Protein AF-A0A060QEM1-F1 (afdb_monomer_lite)

Radius of gyration: 15.66 Å; chains: 1; bounding box: 52×30×27 Å

Secondary structure (DSSP, 8-state):
--HHHHHHHHTT--S--EEE-TT-HHHHHHHHHTT-SEEE----STHHHHHHHHHHHTT-EEESS--GGG-TT-TT-HHHHHHHHHHHHS---

Sequence (93 aa):
MGFPWWCALTEGLTVPTIFDAGYAASLAACALREGQKWVVCTADAPSIETVCDIARQCGGHLLTTRPAALALGRPPYNAYRIGQLHQYLAPES

Organism: NCBI:txid91915

Foldseek 3Di:
DAPVVVCVVCPPPPDQDAAEPEQPLVRLLVNLVVQRAHYEHQHPDPSVVVSCVSNVVSNHDYHNDDPPVPDDPDPPCPPPVVVVVCVVPDPDD

Structure (mmCIF, N/CA/C/O backbone):
data_AF-A0A060QEM1-F1
#
_entry.id   AF-A0A060QEM1-F1
#
loop_
_atom_site.group_PDB
_atom_site.id
_atom_site.type_symbol
_atom_site.label_atom_id
_atom_site.label_alt_id
_atom_site.label_comp_id
_atom_site.label_asym_id
_atom_site.label_entity_id
_atom_site.label_seq_id
_atom_site.pdbx_PDB_ins_code
_atom_site.Cartn_x
_atom_site.Cartn_y
_atom_site.Cartn_z
_atom_site.occupancy
_atom_site.B_iso_or_equiv
_atom_site.auth_seq_id
_atom_site.auth_comp_id
_atom_site.auth_asym_id
_atom_site.auth_atom_id
_atom_site.pdbx_PDB_model_num
ATOM 1 N N . MET A 1 1 ? -5.780 7.648 -8.739 1.00 66.81 1 MET A N 1
ATOM 2 C CA . MET A 1 1 ? -6.094 8.552 -7.610 1.00 66.81 1 MET A CA 1
ATOM 3 C C . MET A 1 1 ? -4.998 8.426 -6.566 1.00 66.81 1 MET A C 1
ATOM 5 O O . MET A 1 1 ? -4.383 7.369 -6.510 1.00 66.81 1 MET A O 1
ATOM 9 N N . GLY A 1 2 ? -4.684 9.501 -5.841 1.00 87.56 2 GLY A N 1
ATOM 10 C CA . GLY A 1 2 ? -3.543 9.552 -4.915 1.00 87.56 2 GLY A CA 1
ATOM 11 C C . GLY A 1 2 ? -3.881 9.119 -3.486 1.00 87.56 2 GLY A C 1
ATOM 12 O O . GLY A 1 2 ? -5.042 8.879 -3.160 1.00 87.56 2 GLY A O 1
ATOM 13 N N . PHE A 1 3 ? -2.859 9.071 -2.632 1.00 93.25 3 PHE A N 1
ATOM 14 C CA . PHE A 1 3 ? -2.982 8.689 -1.224 1.00 93.25 3 PHE A CA 1
ATOM 15 C C . PHE A 1 3 ? -3.950 9.574 -0.404 1.00 93.25 3 PHE A C 1
ATOM 17 O O . PHE A 1 3 ? -4.771 9.008 0.310 1.00 93.25 3 PHE A O 1
ATOM 24 N N . PRO A 1 4 ? -4.006 10.914 -0.573 1.00 92.81 4 PRO A N 1
ATOM 25 C CA . PRO A 1 4 ? -4.967 11.738 0.172 1.00 92.81 4 PRO A CA 1
ATOM 26 C C . PRO A 1 4 ? -6.432 11.356 -0.071 1.00 92.81 4 PRO A C 1
ATOM 28 O O . PRO A 1 4 ? -7.251 11.368 0.842 1.00 92.81 4 PRO A O 1
ATOM 31 N N . TRP A 1 5 ? -6.765 10.974 -1.307 1.00 93.00 5 TRP A N 1
ATOM 32 C CA . TRP A 1 5 ? -8.117 10.530 -1.638 1.00 93.00 5 TRP A CA 1
ATOM 33 C C . TRP A 1 5 ? -8.437 9.167 -1.017 1.00 93.00 5 TRP A C 1
ATOM 35 O O . TRP A 1 5 ? -9.551 8.943 -0.554 1.00 93.00 5 TRP A O 1
ATOM 45 N N . TRP A 1 6 ? -7.450 8.271 -0.968 1.00 93.50 6 TRP A N 1
ATOM 46 C CA . TRP A 1 6 ? -7.583 7.003 -0.258 1.00 93.50 6 TRP A CA 1
ATOM 47 C C . TRP A 1 6 ? -7.857 7.218 1.233 1.00 93.50 6 TRP A C 1
ATOM 49 O O . TRP A 1 6 ? -8.792 6.622 1.760 1.00 93.50 6 TRP A O 1
ATOM 59 N N . CYS A 1 7 ? -7.115 8.118 1.886 1.00 94.31 7 CYS A N 1
ATOM 60 C CA . CYS A 1 7 ? -7.351 8.466 3.286 1.00 94.31 7 CYS A CA 1
ATOM 61 C C . CYS A 1 7 ? -8.792 8.927 3.513 1.00 94.31 7 CYS A C 1
ATOM 63 O O . CYS A 1 7 ? -9.457 8.371 4.380 1.00 94.31 7 CYS A O 1
ATOM 65 N N . ALA A 1 8 ? -9.291 9.851 2.685 1.00 94.56 8 ALA A N 1
ATOM 66 C CA . ALA A 1 8 ? -10.667 10.342 2.776 1.00 94.56 8 ALA A CA 1
ATOM 67 C C . ALA A 1 8 ? -11.715 9.227 2.597 1.00 94.56 8 ALA A C 1
ATOM 69 O O . ALA A 1 8 ? -12.728 9.216 3.284 1.00 94.56 8 ALA A O 1
ATOM 70 N N . LEU A 1 9 ? -11.477 8.262 1.702 1.00 93.44 9 LEU A N 1
ATOM 71 C CA . LEU A 1 9 ? -12.387 7.124 1.532 1.00 93.44 9 LEU A CA 1
ATOM 72 C C . LEU A 1 9 ? -12.399 6.159 2.713 1.00 93.44 9 LEU A C 1
ATOM 74 O O . LEU A 1 9 ? -13.414 5.520 2.981 1.00 93.44 9 LEU A O 1
ATOM 78 N N . THR A 1 10 ? -11.244 5.968 3.337 1.00 94.00 10 THR A N 1
ATOM 79 C CA . THR A 1 10 ? -11.087 4.996 4.420 1.00 94.00 10 THR A CA 1
ATOM 80 C C . THR A 1 10 ? -11.237 5.610 5.804 1.00 94.00 10 THR A C 1
ATOM 82 O O . THR A 1 10 ? -11.077 4.916 6.810 1.00 94.00 10 THR A O 1
ATOM 85 N N . GLU A 1 11 ? -11.535 6.904 5.863 1.00 93.75 11 GLU A N 1
ATOM 86 C CA . GLU A 1 11 ? -11.735 7.626 7.105 1.00 93.75 11 GLU A CA 1
ATOM 87 C C . GLU A 1 11 ? -12.865 6.975 7.916 1.00 93.75 11 GLU A C 1
ATOM 89 O O . GLU A 1 11 ? -13.948 6.687 7.409 1.00 93.75 11 GLU A O 1
ATOM 94 N N . GLY A 1 12 ? -12.588 6.683 9.189 1.00 91.25 12 GLY A N 1
ATOM 95 C CA . GLY A 1 12 ? -13.544 6.045 10.098 1.00 91.25 12 GLY A CA 1
ATOM 96 C C . GLY A 1 12 ? -13.651 4.520 9.986 1.00 91.25 12 GLY A C 1
ATOM 97 O O . GLY A 1 12 ? -14.341 3.912 10.807 1.00 91.25 12 GLY A O 1
ATOM 98 N N . LEU A 1 13 ? -12.956 3.870 9.044 1.00 92.19 13 LEU A N 1
ATOM 99 C CA . LEU A 1 13 ? -12.887 2.409 9.021 1.00 92.19 13 LEU A CA 1
ATOM 100 C C . LEU A 1 13 ? -12.088 1.894 10.226 1.00 92.19 13 LEU A C 1
ATOM 102 O O . LEU A 1 13 ? -10.953 2.297 10.466 1.00 92.19 13 LEU A O 1
ATOM 106 N N . THR A 1 14 ? -12.668 0.950 10.965 1.00 90.06 14 THR A N 1
ATOM 107 C CA . THR A 1 14 ? -12.011 0.284 12.106 1.00 90.06 14 THR A CA 1
ATOM 108 C C . THR A 1 14 ? -11.195 -0.941 11.692 1.00 90.06 14 THR A C 1
ATOM 110 O O . THR A 1 14 ? -10.587 -1.607 12.530 1.00 90.06 14 THR A O 1
ATOM 113 N N . VAL A 1 15 ? -11.181 -1.251 10.395 1.00 87.56 15 VAL A N 1
ATOM 114 C CA . VAL A 1 15 ? -10.464 -2.386 9.813 1.00 87.56 15 VAL A CA 1
ATOM 115 C C . VAL A 1 15 ? -9.151 -1.934 9.171 1.00 87.56 15 VAL A C 1
ATOM 117 O O . VAL A 1 15 ? -9.067 -0.807 8.680 1.00 87.56 15 VAL A O 1
ATOM 120 N N . PRO A 1 16 ? -8.122 -2.799 9.116 1.00 88.00 16 PRO A N 1
ATOM 121 C CA . PRO A 1 16 ? -6.896 -2.494 8.391 1.00 88.00 16 PRO A CA 1
ATOM 122 C C . PRO A 1 16 ? -7.169 -2.196 6.916 1.00 88.00 16 PRO A C 1
ATOM 124 O O . PRO A 1 16 ? -7.874 -2.938 6.231 1.00 88.00 16 PRO A O 1
ATOM 127 N N . THR A 1 17 ? -6.557 -1.129 6.417 1.00 92.75 17 THR A N 1
ATOM 128 C CA . THR A 1 17 ? -6.662 -0.701 5.023 1.00 92.75 17 THR A CA 1
ATOM 129 C C . THR A 1 17 ? -5.374 -1.058 4.283 1.00 92.75 17 THR A C 1
ATOM 131 O O . THR A 1 17 ? -4.292 -1.088 4.874 1.00 92.75 17 THR A O 1
ATOM 134 N N . ILE A 1 18 ? -5.471 -1.348 2.985 1.00 93.62 18 ILE A N 1
ATOM 135 C CA . ILE A 1 18 ? -4.312 -1.607 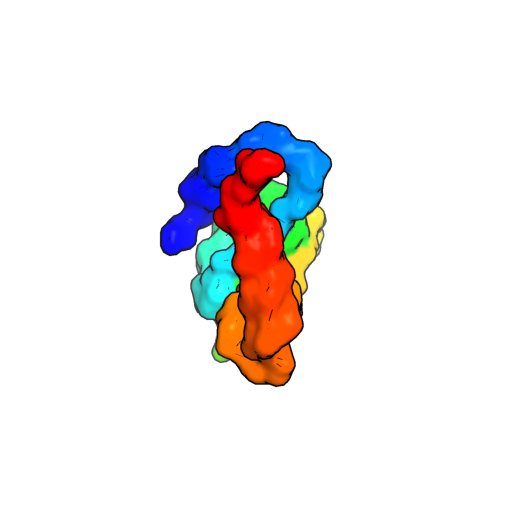2.121 1.00 93.62 18 ILE A CA 1
ATOM 136 C C . ILE A 1 18 ? -4.331 -0.585 0.992 1.00 93.62 18 ILE A C 1
ATOM 138 O O . ILE A 1 18 ? -5.265 -0.573 0.194 1.00 93.62 18 ILE A O 1
ATOM 142 N N . PHE A 1 19 ? -3.297 0.248 0.910 1.00 94.69 19 PHE A N 1
ATOM 143 C CA . PHE A 1 19 ? -3.165 1.224 -0.165 1.00 94.69 19 PHE A CA 1
ATOM 144 C C . PHE A 1 19 ? -2.386 0.627 -1.339 1.00 94.69 19 PHE A C 1
ATOM 146 O O . PHE A 1 19 ? -1.276 0.128 -1.165 1.00 94.69 19 PHE A O 1
ATOM 153 N N . ASP A 1 20 ? -2.942 0.695 -2.544 1.00 93.75 20 ASP A N 1
ATOM 154 C CA . ASP A 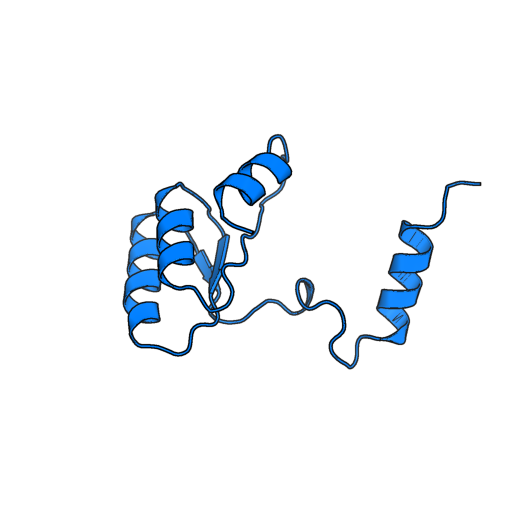1 20 ? -2.291 0.187 -3.751 1.00 93.75 20 ASP A CA 1
ATOM 155 C C . ASP A 1 20 ? -1.674 1.323 -4.570 1.00 93.75 20 ASP A C 1
ATOM 157 O O . ASP A 1 20 ? -2.372 2.068 -5.259 1.00 93.75 20 ASP A O 1
ATOM 161 N N . ALA A 1 21 ? -0.348 1.449 -4.501 1.00 94.06 21 ALA A N 1
ATOM 162 C CA . ALA A 1 21 ? 0.415 2.447 -5.245 1.00 94.06 21 ALA A CA 1
ATOM 163 C C . ALA A 1 21 ? 0.785 1.983 -6.670 1.00 94.06 21 ALA A C 1
ATOM 165 O O . ALA A 1 21 ? 1.424 2.731 -7.415 1.00 94.06 21 ALA A O 1
ATOM 166 N N . GLY A 1 22 ? 0.416 0.759 -7.072 1.00 91.38 22 GLY A N 1
ATOM 167 C CA . GLY A 1 22 ? 0.787 0.177 -8.361 1.00 91.38 22 GLY A CA 1
ATOM 168 C C . GLY A 1 22 ? 2.298 0.225 -8.601 1.00 91.38 22 GLY A C 1
ATOM 169 O O . GLY A 1 22 ? 3.083 -0.223 -7.770 1.00 91.38 22 GLY A O 1
ATOM 170 N N . TYR A 1 23 ? 2.714 0.807 -9.726 1.00 92.88 23 TYR A N 1
ATOM 171 C CA . TYR A 1 23 ? 4.127 0.961 -10.098 1.00 92.88 23 TYR A CA 1
ATOM 172 C C . TYR A 1 23 ? 4.780 2.250 -9.552 1.00 92.88 23 TYR A C 1
ATOM 174 O O . TYR A 1 23 ? 5.939 2.528 -9.855 1.00 92.88 23 TYR A O 1
ATOM 182 N N . ALA A 1 24 ? 4.069 3.066 -8.763 1.00 94.06 24 ALA A N 1
ATOM 183 C CA . ALA A 1 24 ? 4.566 4.361 -8.296 1.00 94.06 24 ALA A CA 1
ATOM 184 C C . ALA A 1 24 ? 5.311 4.246 -6.951 1.00 94.06 24 ALA A C 1
ATOM 186 O O . ALA A 1 24 ? 4.736 4.454 -5.882 1.00 94.06 24 ALA A O 1
ATOM 187 N N . ALA A 1 25 ? 6.615 3.962 -7.002 1.00 95.25 25 ALA A N 1
ATOM 188 C CA . ALA A 1 25 ? 7.462 3.812 -5.812 1.00 95.25 25 ALA A CA 1
ATOM 189 C C . ALA A 1 25 ? 7.498 5.067 -4.914 1.00 95.25 25 ALA A C 1
ATOM 191 O O . ALA A 1 25 ? 7.460 4.960 -3.689 1.00 95.25 25 ALA A O 1
ATOM 192 N N . SER A 1 26 ? 7.512 6.267 -5.503 1.00 94.94 26 SER A N 1
ATOM 193 C CA . SER A 1 26 ? 7.469 7.529 -4.748 1.00 94.94 26 SER A CA 1
ATOM 194 C C . SER A 1 26 ? 6.158 7.698 -3.978 1.00 94.94 26 SER A C 1
ATOM 196 O O . SER A 1 26 ? 6.172 8.106 -2.821 1.00 94.94 26 SER A O 1
ATOM 198 N N . LEU A 1 27 ? 5.034 7.318 -4.588 1.00 95.88 27 LEU A N 1
ATOM 199 C CA . LEU A 1 27 ? 3.721 7.358 -3.952 1.00 95.88 27 LEU A CA 1
ATOM 200 C C . LEU A 1 27 ? 3.621 6.336 -2.811 1.00 95.88 27 LEU A C 1
ATOM 202 O O . LEU 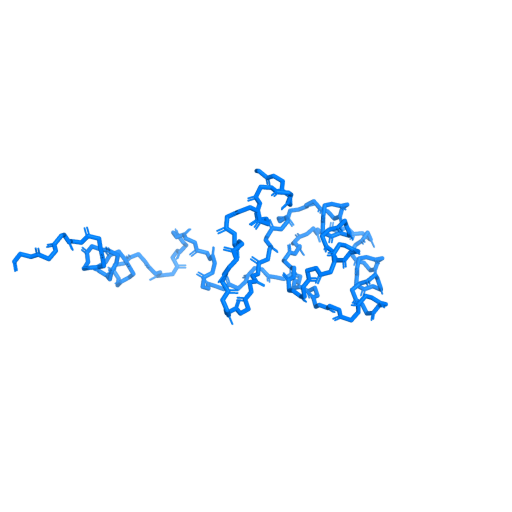A 1 27 ? 3.074 6.655 -1.758 1.00 95.88 27 LEU A O 1
ATOM 206 N N . ALA A 1 28 ? 4.196 5.142 -2.989 1.00 96.69 28 ALA A N 1
ATOM 207 C CA . ALA A 1 28 ? 4.302 4.144 -1.926 1.00 96.69 28 ALA A CA 1
ATOM 208 C C . ALA A 1 28 ? 5.119 4.669 -0.733 1.00 96.69 28 ALA A C 1
ATOM 210 O O . ALA A 1 28 ? 4.687 4.557 0.413 1.00 96.69 28 ALA A O 1
ATOM 211 N N . ALA A 1 29 ? 6.265 5.302 -1.002 1.00 96.56 29 ALA A N 1
ATOM 212 C CA . ALA A 1 29 ? 7.093 5.926 0.026 1.00 96.56 29 ALA A CA 1
ATOM 213 C C . ALA A 1 29 ? 6.362 7.057 0.769 1.00 96.56 29 ALA A C 1
ATOM 215 O O . ALA A 1 29 ? 6.469 7.142 1.991 1.00 96.56 29 ALA A O 1
ATOM 216 N N . CYS A 1 30 ? 5.615 7.910 0.059 1.00 96.81 30 CYS A N 1
ATOM 217 C CA . CYS A 1 30 ? 4.784 8.948 0.678 1.00 96.81 30 CYS A CA 1
ATOM 218 C C . CYS A 1 30 ? 3.731 8.339 1.611 1.00 96.81 30 CYS A C 1
ATOM 220 O O . CYS A 1 30 ? 3.680 8.714 2.777 1.00 96.81 30 CYS A O 1
ATOM 222 N N . ALA A 1 31 ? 2.970 7.347 1.141 1.00 97.06 31 ALA A N 1
ATOM 223 C CA . ALA A 1 31 ? 1.943 6.690 1.950 1.00 97.06 31 ALA A CA 1
ATOM 224 C C . ALA A 1 31 ? 2.517 6.062 3.235 1.00 97.06 31 ALA A C 1
ATOM 226 O O . ALA A 1 31 ? 1.947 6.221 4.314 1.00 97.06 31 ALA A O 1
ATOM 227 N N . LEU A 1 32 ? 3.672 5.390 3.141 1.00 97.56 32 LEU A N 1
ATOM 228 C CA . LEU A 1 32 ? 4.359 4.809 4.302 1.00 97.56 32 LEU A CA 1
ATOM 229 C C . LEU A 1 32 ? 4.779 5.880 5.318 1.00 97.56 32 LEU A C 1
ATOM 231 O O . LEU A 1 32 ? 4.577 5.699 6.519 1.00 97.56 32 LEU A O 1
ATOM 235 N N . ARG A 1 33 ? 5.330 7.005 4.845 1.00 96.94 33 ARG A N 1
ATOM 236 C CA . ARG A 1 33 ? 5.731 8.131 5.706 1.00 96.94 33 ARG A CA 1
ATOM 237 C C . ARG A 1 33 ? 4.546 8.815 6.375 1.00 96.94 33 ARG A C 1
ATOM 239 O O . ARG A 1 33 ? 4.683 9.288 7.497 1.00 96.94 33 ARG A O 1
ATOM 246 N N . GLU A 1 34 ? 3.395 8.828 5.716 1.00 95.56 34 GLU A N 1
ATOM 247 C CA . GLU A 1 34 ? 2.137 9.330 6.275 1.00 95.56 34 GLU A CA 1
ATOM 248 C C . GLU A 1 34 ? 1.427 8.306 7.184 1.00 95.56 34 GLU A C 1
ATOM 250 O O . GLU A 1 34 ? 0.349 8.573 7.706 1.00 95.56 34 GLU A O 1
ATOM 255 N N . GLY A 1 35 ? 2.048 7.148 7.437 1.00 95.19 35 GLY A N 1
ATOM 256 C CA . GLY A 1 35 ? 1.616 6.194 8.460 1.00 95.19 35 GLY A CA 1
ATOM 257 C C . GLY A 1 35 ? 0.779 5.022 7.952 1.00 95.19 35 GLY A C 1
ATOM 258 O O . GLY A 1 35 ? 0.391 4.172 8.760 1.00 95.19 35 GLY A O 1
ATOM 259 N N . GLN A 1 36 ? 0.538 4.913 6.641 1.00 96.38 36 GLN A N 1
ATOM 260 C CA . GLN A 1 36 ? -0.143 3.754 6.066 1.00 96.38 36 GLN A CA 1
ATOM 261 C C . GLN A 1 36 ? 0.637 2.472 6.375 1.00 96.38 36 GLN A C 1
ATOM 263 O O . GLN A 1 36 ? 1.812 2.337 6.035 1.00 96.38 36 GLN A O 1
ATOM 268 N N . LYS A 1 37 ? -0.031 1.498 7.000 1.00 95.75 37 LYS A N 1
ATOM 269 C CA . LYS A 1 37 ? 0.631 0.275 7.477 1.00 95.75 37 LYS A CA 1
ATOM 270 C C . LYS A 1 37 ? 0.832 -0.785 6.411 1.00 95.75 37 LYS A C 1
ATOM 272 O O . LYS A 1 37 ? 1.810 -1.515 6.483 1.00 95.75 37 LYS A O 1
ATOM 277 N N . TRP A 1 38 ? -0.050 -0.852 5.422 1.00 95.75 38 TRP A N 1
ATOM 278 C CA . TRP A 1 38 ? 0.027 -1.830 4.341 1.00 95.75 38 TRP A CA 1
ATOM 279 C C . TRP A 1 38 ? -0.036 -1.118 3.000 1.00 95.75 38 TRP A C 1
ATOM 281 O O . TRP A 1 38 ? -1.036 -0.456 2.700 1.00 95.75 38 TRP A O 1
ATOM 291 N N . VAL A 1 39 ? 1.030 -1.254 2.212 1.00 96.50 39 VAL A N 1
ATOM 292 C CA . VAL A 1 39 ? 1.163 -0.627 0.896 1.00 96.50 39 VAL A CA 1
ATOM 293 C C . VAL A 1 39 ? 1.562 -1.673 -0.137 1.00 96.50 39 VAL A C 1
ATOM 295 O O . VAL A 1 39 ? 2.517 -2.416 0.065 1.00 96.50 39 VAL A O 1
ATOM 298 N N . VAL A 1 40 ? 0.854 -1.724 -1.262 1.00 95.44 40 VAL A N 1
ATOM 299 C CA . VAL A 1 40 ? 1.244 -2.514 -2.43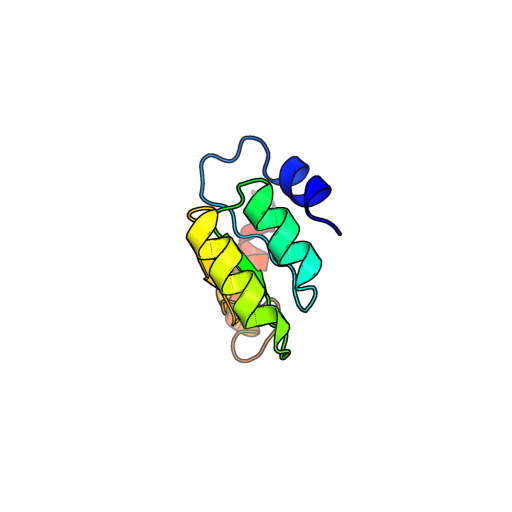7 1.00 95.44 40 VAL A CA 1
ATOM 300 C C . VAL A 1 40 ? 2.043 -1.625 -3.379 1.00 95.44 40 VAL A C 1
ATOM 302 O O . VAL A 1 40 ? 1.577 -0.553 -3.763 1.00 95.44 40 VAL A O 1
ATOM 305 N N . CYS A 1 41 ? 3.225 -2.081 -3.786 1.00 95.38 41 CYS A N 1
ATOM 306 C CA . CYS A 1 41 ? 3.983 -1.469 -4.869 1.00 95.38 41 CYS A CA 1
ATOM 307 C C . CYS A 1 41 ? 4.643 -2.558 -5.711 1.00 95.38 41 CYS A C 1
ATOM 309 O O . CYS A 1 41 ? 5.520 -3.268 -5.235 1.00 95.38 41 CYS A O 1
ATOM 311 N N . THR A 1 42 ? 4.226 -2.680 -6.966 1.00 93.25 42 THR A N 1
ATOM 312 C CA . THR A 1 42 ? 4.698 -3.706 -7.907 1.00 93.25 42 THR A CA 1
ATOM 313 C C . THR A 1 42 ? 5.725 -3.150 -8.893 1.00 93.25 42 THR A C 1
ATOM 315 O O . THR A 1 42 ? 5.830 -3.651 -10.009 1.00 93.25 42 THR A O 1
ATOM 318 N N . ALA A 1 43 ? 6.417 -2.062 -8.536 1.00 90.62 43 ALA A N 1
ATOM 319 C CA . ALA A 1 43 ? 7.476 -1.511 -9.372 1.00 90.62 43 ALA A CA 1
ATOM 320 C C . ALA A 1 43 ? 8.614 -2.528 -9.520 1.00 90.62 43 ALA A C 1
ATOM 322 O O . ALA A 1 43 ? 9.042 -3.117 -8.536 1.00 90.62 43 ALA A O 1
ATOM 323 N N . ASP A 1 44 ? 9.115 -2.711 -10.737 1.00 86.25 44 ASP A N 1
ATOM 324 C CA . ASP A 1 44 ? 10.291 -3.540 -11.005 1.00 86.25 44 ASP A CA 1
ATOM 325 C C . ASP A 1 44 ? 11.486 -2.617 -11.263 1.00 86.25 44 ASP A C 1
ATOM 327 O O . ASP A 1 44 ? 11.847 -2.316 -12.400 1.00 86.25 44 ASP A O 1
ATOM 331 N N . ALA A 1 45 ? 11.990 -2.012 -10.186 1.00 86.75 45 ALA A N 1
ATOM 332 C CA . ALA A 1 45 ? 13.071 -1.034 -10.241 1.00 86.75 45 ALA A CA 1
ATOM 333 C C . ALA A 1 45 ? 13.880 -1.032 -8.934 1.00 86.75 45 ALA A C 1
ATOM 335 O O . ALA A 1 45 ? 13.306 -1.291 -7.871 1.00 86.75 45 ALA A O 1
ATOM 336 N N . PRO A 1 46 ? 15.169 -0.628 -8.966 1.00 86.50 46 PRO A N 1
ATOM 337 C CA . PRO A 1 46 ? 16.018 -0.541 -7.770 1.00 86.50 46 PRO A CA 1
ATOM 338 C C . PRO A 1 46 ? 15.424 0.313 -6.641 1.00 86.50 46 PRO A C 1
ATOM 340 O O . PRO A 1 46 ? 15.705 0.092 -5.468 1.00 86.50 46 PRO A O 1
ATOM 343 N N . SER A 1 47 ? 14.539 1.259 -6.975 1.00 90.44 47 SER A N 1
ATOM 344 C CA . SER A 1 47 ? 13.813 2.071 -5.996 1.00 90.44 47 SER A CA 1
ATOM 345 C C . SER A 1 47 ? 13.003 1.249 -4.990 1.00 90.44 47 SER A C 1
ATOM 347 O O . SER A 1 47 ? 12.713 1.756 -3.910 1.00 90.44 47 SER A O 1
ATOM 349 N N . ILE A 1 48 ? 12.626 0.003 -5.307 1.00 94.56 48 ILE A N 1
ATOM 350 C CA . ILE A 1 48 ? 11.891 -0.859 -4.373 1.00 94.56 48 ILE A CA 1
ATOM 351 C C . ILE A 1 48 ? 12.686 -1.159 -3.109 1.00 94.56 48 ILE A C 1
ATOM 353 O O . ILE A 1 48 ? 12.094 -1.157 -2.033 1.00 94.56 48 ILE A O 1
ATOM 357 N N . GLU A 1 49 ? 14.002 -1.349 -3.198 1.00 93.81 49 GLU A N 1
ATOM 358 C CA . GLU A 1 49 ? 14.830 -1.592 -2.012 1.00 93.81 49 GLU A CA 1
ATOM 359 C C . GLU A 1 49 ? 14.752 -0.406 -1.045 1.00 93.81 49 GLU A C 1
ATOM 361 O O . GLU A 1 49 ? 14.503 -0.579 0.148 1.00 93.81 49 GLU A O 1
ATOM 366 N N . THR A 1 50 ? 14.813 0.815 -1.583 1.00 95.56 50 THR A N 1
ATOM 367 C CA . THR A 1 50 ? 14.637 2.042 -0.799 1.00 95.56 50 THR A CA 1
ATOM 368 C C . THR A 1 50 ? 13.248 2.124 -0.164 1.00 95.56 50 THR A C 1
ATOM 370 O O . THR A 1 50 ? 13.119 2.519 0.993 1.00 95.56 50 THR A O 1
ATOM 373 N N . VAL A 1 51 ? 12.188 1.748 -0.887 1.00 96.69 51 VAL A N 1
ATOM 374 C CA . VAL A 1 51 ? 10.820 1.754 -0.337 1.00 96.69 51 VAL A CA 1
ATOM 375 C C . VAL A 1 51 ? 10.657 0.687 0.753 1.00 96.69 51 VAL A C 1
ATOM 377 O O . VAL A 1 51 ? 10.001 0.951 1.760 1.00 96.69 51 VAL A O 1
ATOM 380 N N . CYS A 1 52 ? 11.280 -0.485 0.606 1.00 96.56 52 CYS A N 1
ATOM 381 C CA . CYS A 1 52 ? 11.317 -1.521 1.642 1.00 96.56 52 CYS A CA 1
ATOM 382 C C . CYS A 1 52 ? 11.966 -1.006 2.932 1.00 96.56 52 CYS A C 1
ATOM 384 O O . CYS A 1 52 ? 11.439 -1.242 4.021 1.00 96.56 52 CYS A O 1
ATOM 386 N N . ASP A 1 53 ? 13.076 -0.276 2.827 1.00 97.19 53 ASP A N 1
ATOM 387 C CA . ASP A 1 53 ? 13.735 0.318 3.992 1.00 97.19 53 ASP A CA 1
ATOM 388 C C . ASP A 1 53 ? 12.886 1.406 4.648 1.00 97.19 53 ASP A C 1
ATOM 390 O O . ASP A 1 53 ? 12.762 1.431 5.874 1.00 97.19 53 ASP A O 1
ATOM 394 N N . ILE A 1 54 ? 12.223 2.247 3.849 1.00 97.50 54 ILE A N 1
ATOM 395 C CA . ILE A 1 54 ? 11.249 3.223 4.358 1.00 97.50 54 ILE A CA 1
ATOM 396 C C . ILE A 1 54 ? 10.116 2.507 5.104 1.00 97.50 54 ILE A C 1
ATOM 398 O O . ILE A 1 54 ? 9.750 2.926 6.200 1.00 97.50 54 ILE A O 1
ATOM 402 N N . ALA A 1 55 ? 9.590 1.403 4.563 1.00 97.56 55 ALA A N 1
ATOM 403 C CA . ALA A 1 55 ? 8.540 0.632 5.223 1.00 97.56 55 ALA A CA 1
ATOM 404 C C . ALA A 1 55 ? 8.996 0.126 6.598 1.00 97.56 55 ALA A C 1
ATOM 406 O O . ALA A 1 55 ? 8.284 0.315 7.583 1.00 97.56 55 ALA A O 1
ATOM 407 N N . ARG A 1 56 ? 10.212 -0.431 6.693 1.00 97.31 56 ARG A N 1
ATOM 408 C CA . ARG A 1 56 ? 10.796 -0.877 7.970 1.00 97.31 56 ARG A CA 1
ATOM 409 C C . ARG A 1 56 ? 10.927 0.273 8.969 1.00 97.31 56 ARG A C 1
ATOM 411 O O . ARG A 1 56 ? 10.519 0.121 10.116 1.00 97.31 56 ARG A O 1
ATOM 418 N N . GLN A 1 57 ? 11.451 1.420 8.535 1.00 97.94 57 GLN A N 1
ATOM 419 C CA . GLN A 1 57 ? 11.638 2.598 9.392 1.00 97.94 57 GLN A CA 1
ATOM 420 C C . GLN A 1 57 ? 10.309 3.173 9.902 1.00 97.94 57 GLN A C 1
ATOM 422 O O . GLN A 1 57 ? 10.217 3.578 11.057 1.00 97.94 57 GLN A O 1
ATOM 427 N N . CYS A 1 58 ? 9.265 3.169 9.071 1.00 97.69 58 CYS A N 1
ATOM 428 C CA . CYS A 1 58 ? 7.929 3.652 9.434 1.00 97.69 58 CYS A CA 1
ATOM 429 C C . CYS A 1 58 ? 7.066 2.593 10.156 1.00 97.69 58 CYS A C 1
ATOM 431 O O . CYS A 1 58 ? 5.905 2.855 10.497 1.00 97.69 58 CYS A O 1
ATOM 433 N N . GLY A 1 59 ? 7.601 1.386 10.384 1.00 96.81 59 GLY A N 1
ATOM 434 C CA . GLY A 1 59 ? 6.856 0.265 10.960 1.00 96.81 59 GLY A CA 1
ATOM 435 C C . GLY A 1 59 ? 5.628 -0.108 10.124 1.00 96.81 59 GLY A C 1
ATOM 436 O O . GLY A 1 59 ? 4.536 -0.275 10.676 1.00 96.81 59 GLY A O 1
ATOM 437 N N . GLY A 1 60 ? 5.788 -0.128 8.802 1.00 96.38 60 GLY A N 1
ATOM 438 C CA . GLY A 1 60 ? 4.801 -0.551 7.815 1.00 96.38 60 GLY A CA 1
ATOM 439 C C . GLY A 1 60 ? 5.300 -1.733 6.980 1.00 96.38 60 GLY A C 1
ATOM 440 O O . GLY A 1 60 ? 6.427 -2.209 7.124 1.00 96.38 60 GLY A O 1
ATOM 441 N N . HIS A 1 61 ? 4.444 -2.203 6.082 1.00 96.50 61 HIS A N 1
ATOM 442 C CA . HIS A 1 61 ? 4.660 -3.380 5.256 1.00 96.50 61 HIS A CA 1
ATOM 443 C C . HIS A 1 61 ? 4.494 -3.025 3.781 1.00 96.50 61 HIS A C 1
ATOM 445 O O . HIS A 1 61 ? 3.446 -2.522 3.364 1.00 96.50 61 HIS A O 1
ATOM 451 N N . LEU A 1 62 ? 5.525 -3.333 2.994 1.00 96.00 62 LEU A N 1
ATOM 452 C CA . LEU A 1 62 ? 5.478 -3.241 1.542 1.00 96.00 62 LEU A CA 1
ATOM 453 C C . LEU A 1 62 ? 5.182 -4.616 0.943 1.00 96.00 62 LEU A C 1
ATOM 455 O O . LEU A 1 62 ? 5.907 -5.581 1.181 1.00 96.00 62 LEU A O 1
ATOM 459 N N . LEU A 1 63 ? 4.133 -4.692 0.135 1.00 94.62 63 LEU A N 1
ATOM 460 C CA . LEU A 1 63 ? 3.785 -5.858 -0.662 1.00 94.62 63 LEU A CA 1
ATOM 461 C C . LEU A 1 63 ? 4.288 -5.627 -2.090 1.00 94.62 63 LEU A C 1
ATOM 463 O O . LEU A 1 63 ? 3.735 -4.811 -2.828 1.00 94.62 63 LEU A O 1
ATOM 467 N N . THR A 1 64 ? 5.337 -6.352 -2.479 1.00 93.50 64 THR A N 1
ATOM 468 C CA . THR A 1 64 ? 5.939 -6.269 -3.826 1.00 93.50 64 THR A 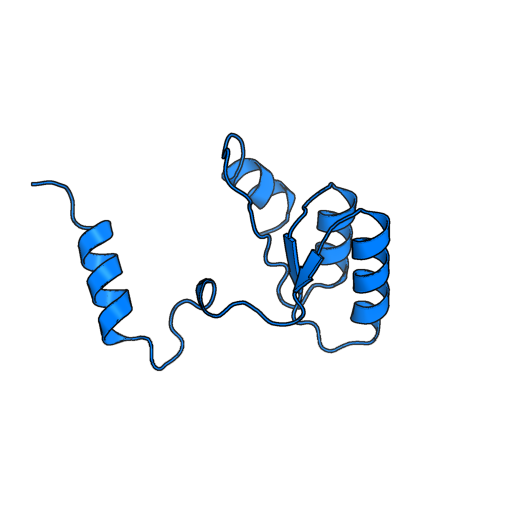CA 1
ATOM 469 C C . THR A 1 64 ? 5.126 -6.996 -4.896 1.00 93.50 64 THR A C 1
ATOM 471 O O . THR A 1 64 ? 5.358 -6.850 -6.093 1.00 93.50 64 THR A O 1
ATOM 474 N N . THR A 1 65 ? 4.128 -7.766 -4.470 1.00 89.56 65 THR A N 1
ATOM 475 C CA . THR A 1 65 ? 3.140 -8.407 -5.331 1.00 89.56 65 THR A CA 1
ATOM 476 C C . THR A 1 65 ? 1.748 -7.996 -4.876 1.00 89.56 65 THR A C 1
ATOM 478 O O . THR A 1 65 ? 1.468 -7.916 -3.680 1.00 89.56 65 THR A O 1
ATOM 481 N N . ARG A 1 66 ? 0.857 -7.715 -5.832 1.00 87.56 66 ARG A N 1
ATOM 482 C CA . ARG A 1 66 ? -0.539 -7.397 -5.525 1.00 87.56 66 ARG A CA 1
ATOM 483 C C . ARG A 1 66 ? -1.255 -8.672 -5.055 1.00 87.56 66 ARG A C 1
ATOM 485 O O . ARG A 1 66 ? -1.314 -9.627 -5.834 1.00 87.56 66 ARG A O 1
ATOM 492 N N . PRO A 1 67 ? -1.844 -8.698 -3.844 1.00 80.88 67 PRO A N 1
ATOM 493 C CA . PRO A 1 67 ? -2.649 -9.827 -3.391 1.00 80.88 67 PRO A CA 1
ATOM 494 C C . PRO A 1 67 ? -3.775 -10.154 -4.375 1.00 80.88 67 PRO A C 1
ATOM 496 O O . PRO A 1 67 ? -4.445 -9.254 -4.883 1.00 80.88 67 PRO A O 1
ATOM 499 N N . ALA A 1 68 ? -4.042 -11.445 -4.595 1.00 76.38 68 ALA A N 1
ATOM 500 C CA . ALA A 1 68 ? -5.080 -11.896 -5.528 1.00 76.38 68 ALA A CA 1
ATOM 501 C C . ALA A 1 68 ? -6.479 -11.347 -5.187 1.00 76.38 68 ALA A C 1
ATOM 503 O O . ALA A 1 68 ? -7.273 -11.095 -6.085 1.00 76.38 68 ALA A O 1
ATOM 504 N N . ALA A 1 69 ? -6.763 -11.088 -3.905 1.00 71.75 69 ALA A N 1
ATOM 505 C CA . ALA A 1 69 ? -8.017 -10.477 -3.460 1.00 71.75 69 ALA A CA 1
ATOM 506 C C . A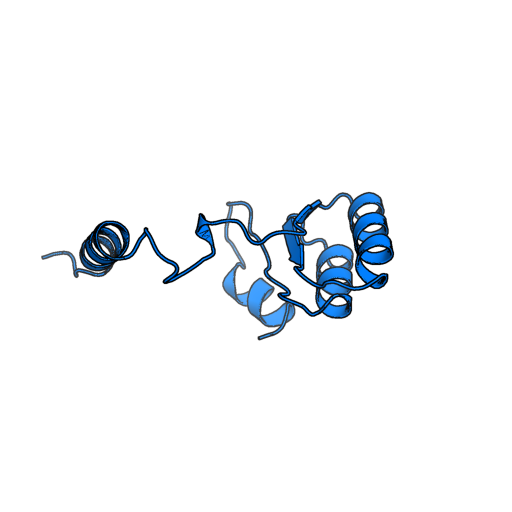LA A 1 69 ? -8.225 -9.036 -3.974 1.00 71.75 69 ALA A C 1
ATOM 508 O O . ALA A 1 69 ? -9.369 -8.601 -4.077 1.00 71.75 69 ALA A O 1
ATOM 509 N N . LEU A 1 70 ? -7.146 -8.319 -4.319 1.00 68.31 70 LEU A N 1
ATOM 510 C CA . LEU A 1 70 ? -7.185 -6.979 -4.924 1.00 68.31 70 LEU A CA 1
ATOM 511 C C . LEU A 1 70 ? -7.158 -7.026 -6.463 1.00 68.31 70 LEU A C 1
ATOM 513 O O . LEU A 1 70 ? -7.279 -5.995 -7.125 1.00 68.31 70 LEU A O 1
ATOM 517 N N . ALA A 1 71 ? -6.984 -8.210 -7.058 1.00 65.00 71 ALA A N 1
ATOM 518 C CA . ALA A 1 71 ? -7.055 -8.390 -8.499 1.00 65.00 71 ALA A CA 1
ATOM 519 C C . ALA A 1 71 ? -8.520 -8.571 -8.924 1.00 65.00 71 ALA A C 1
ATOM 521 O O . ALA A 1 71 ? -9.056 -9.678 -8.933 1.00 65.00 71 ALA A O 1
ATOM 522 N N . LEU A 1 72 ? -9.172 -7.478 -9.316 1.00 54.03 72 LEU A N 1
ATOM 523 C CA . LEU A 1 72 ? -10.448 -7.560 -10.021 1.00 54.03 72 LEU A CA 1
ATOM 524 C C . LEU A 1 72 ? -10.204 -8.085 -11.449 1.00 54.03 72 LEU A C 1
ATOM 526 O O . LEU A 1 72 ? -9.368 -7.554 -12.178 1.00 54.03 72 LEU A O 1
ATOM 530 N N . GLY A 1 73 ? -10.921 -9.141 -11.846 1.00 53.56 73 GLY A N 1
ATOM 531 C CA . GLY A 1 73 ? -11.025 -9.562 -13.249 1.00 53.56 73 GLY A CA 1
ATOM 532 C C . GLY A 1 73 ? -9.874 -10.388 -13.842 1.00 53.56 73 GLY A C 1
ATOM 533 O O . GLY A 1 73 ? -9.828 -10.524 -15.063 1.00 53.56 73 GLY A O 1
ATOM 534 N N . ARG A 1 74 ? -8.957 -10.973 -13.050 1.00 49.12 74 ARG A N 1
ATOM 535 C CA . ARG A 1 74 ? -7.969 -11.932 -13.595 1.00 49.12 74 ARG A CA 1
ATOM 536 C C . ARG A 1 74 ? -8.468 -13.388 -13.526 1.00 49.12 74 ARG A C 1
ATOM 538 O O . ARG A 1 74 ? -8.949 -13.814 -12.473 1.00 49.12 74 ARG A O 1
ATOM 545 N N . PRO A 1 75 ? -8.350 -14.172 -14.617 1.00 53.94 75 PRO A N 1
ATOM 546 C CA . PRO A 1 75 ? -8.617 -15.611 -14.592 1.00 53.94 75 PRO A CA 1
ATOM 547 C C . PRO A 1 75 ? -7.758 -16.322 -13.527 1.00 53.94 75 PRO A C 1
ATOM 549 O O . PRO A 1 75 ? -6.619 -15.904 -13.315 1.00 53.94 75 PRO A O 1
ATOM 552 N N . PRO A 1 76 ? -8.260 -17.382 -12.863 1.00 54.72 76 PRO A N 1
ATOM 553 C CA . PRO A 1 76 ? -9.481 -18.131 -13.168 1.00 54.72 76 PRO A CA 1
ATOM 554 C C . PRO A 1 76 ? -10.722 -17.700 -12.351 1.00 54.72 76 PRO A C 1
ATOM 556 O O . PRO A 1 76 ? -11.636 -18.495 -12.164 1.00 54.72 76 PRO A O 1
ATOM 559 N N . TYR A 1 77 ? -10.809 -16.454 -11.869 1.00 58.22 77 TYR A N 1
ATOM 560 C CA . TYR A 1 77 ? -11.877 -16.035 -10.937 1.00 58.22 77 TYR A CA 1
ATOM 561 C C . TYR A 1 77 ? -13.117 -15.382 -11.575 1.00 58.22 77 TYR A C 1
ATOM 563 O O . TYR A 1 77 ? -13.865 -14.691 -10.889 1.00 58.22 77 TYR A O 1
ATOM 571 N N . ASN A 1 78 ? -13.363 -15.607 -12.868 1.00 58.97 78 ASN A N 1
ATOM 572 C CA . ASN A 1 78 ? -14.482 -15.008 -13.604 1.00 58.97 78 ASN A CA 1
ATOM 573 C C . ASN A 1 78 ? -15.846 -15.426 -13.010 1.00 58.97 78 ASN A C 1
ATOM 575 O O . ASN A 1 78 ? -16.539 -14.588 -12.453 1.00 58.97 78 ASN A O 1
ATOM 579 N N . ALA A 1 79 ? -16.223 -16.706 -13.042 1.00 63.09 79 ALA A N 1
ATOM 580 C CA . ALA A 1 79 ? -17.629 -17.058 -12.809 1.00 63.09 79 ALA A CA 1
ATOM 581 C C . ALA A 1 79 ? -18.076 -16.921 -11.339 1.00 63.09 79 ALA A C 1
ATOM 583 O O . ALA A 1 79 ? -19.112 -16.326 -11.049 1.00 63.09 79 ALA A O 1
ATOM 584 N N . TYR A 1 80 ? -17.282 -17.438 -10.395 1.00 65.19 80 TYR A N 1
ATOM 585 C CA . TYR A 1 80 ? -17.665 -17.485 -8.978 1.00 65.19 80 TYR A CA 1
ATOM 586 C C . TYR A 1 80 ? -17.718 -16.093 -8.327 1.00 65.19 80 TYR A C 1
ATOM 588 O O . TYR A 1 80 ? -18.675 -15.760 -7.630 1.00 65.19 80 TYR A O 1
ATOM 596 N N . ARG A 1 81 ? -16.707 -15.250 -8.578 1.00 62.88 81 ARG A N 1
ATOM 597 C CA . ARG A 1 81 ? -16.616 -13.912 -7.974 1.00 62.88 81 ARG A CA 1
ATOM 598 C C . ARG A 1 81 ? -17.632 -12.948 -8.590 1.00 62.88 81 ARG A C 1
ATOM 600 O O . ARG A 1 81 ? -18.182 -12.127 -7.865 1.00 62.88 81 ARG A O 1
ATOM 607 N N . ILE A 1 82 ? -17.906 -13.072 -9.895 1.00 67.81 82 ILE A N 1
ATOM 608 C CA . ILE A 1 82 ? -18.988 -12.333 -10.565 1.00 67.81 82 ILE A CA 1
ATOM 609 C C . ILE A 1 82 ? -20.336 -12.712 -9.945 1.00 67.81 82 ILE A C 1
ATOM 611 O O . ILE A 1 82 ? -21.102 -11.820 -9.594 1.00 67.81 82 ILE A O 1
ATOM 615 N N . GLY A 1 83 ? -20.591 -14.004 -9.709 1.00 71.81 83 GLY A N 1
ATOM 616 C CA . GLY A 1 83 ? -21.798 -14.460 -9.012 1.00 71.81 83 GLY A CA 1
ATOM 617 C C . GLY A 1 83 ? -21.941 -13.874 -7.602 1.00 71.81 83 GLY A C 1
ATOM 618 O O . GLY A 1 83 ? -23.000 -13.355 -7.257 1.00 71.81 83 GLY A O 1
ATOM 619 N N . GLN A 1 84 ? -20.862 -13.874 -6.813 1.00 71.31 84 GLN A N 1
ATOM 620 C CA . GLN A 1 84 ? -20.852 -13.243 -5.487 1.00 71.31 84 GLN A CA 1
ATOM 621 C C . GLN A 1 84 ? -21.093 -11.729 -5.544 1.00 71.31 84 GLN A C 1
ATOM 623 O O . GLN A 1 84 ? -21.840 -11.203 -4.726 1.00 71.31 84 GLN A O 1
ATOM 628 N N . LEU A 1 85 ? -20.481 -11.016 -6.494 1.00 69.31 85 LEU A N 1
ATOM 629 C CA . LEU A 1 85 ? -20.704 -9.577 -6.659 1.00 69.31 85 LEU A CA 1
ATOM 630 C C . LEU A 1 85 ? -22.151 -9.275 -7.053 1.00 69.31 85 LEU A C 1
ATOM 632 O O . LEU A 1 85 ? -22.727 -8.333 -6.522 1.00 69.31 85 LEU A O 1
ATOM 636 N N . HIS A 1 86 ? -22.757 -10.090 -7.920 1.00 74.88 86 HIS A N 1
ATOM 637 C CA . HIS A 1 86 ? -24.184 -9.979 -8.222 1.00 74.88 86 HIS A CA 1
ATOM 638 C C . HIS A 1 86 ? -25.054 -10.170 -6.980 1.00 74.88 86 HIS A C 1
ATOM 640 O O . HIS A 1 86 ? -26.016 -9.433 -6.817 1.00 74.88 86 HIS A O 1
ATOM 646 N N . GLN A 1 87 ? -24.709 -11.110 -6.097 1.00 77.62 87 GLN A N 1
ATOM 647 C CA . GLN A 1 87 ? -25.427 -11.297 -4.834 1.00 77.62 87 GLN A CA 1
ATOM 648 C C . GLN A 1 87 ? -25.239 -10.123 -3.869 1.00 77.62 87 GLN A C 1
ATOM 650 O O . GLN A 1 87 ? -26.215 -9.671 -3.287 1.00 77.62 87 GLN A O 1
ATOM 655 N N . TYR A 1 88 ? -24.019 -9.600 -3.717 1.00 75.50 88 TYR A N 1
ATOM 656 C CA . TYR A 1 88 ? -23.757 -8.465 -2.823 1.00 75.50 88 TYR A CA 1
ATOM 657 C C . TYR A 1 88 ? -24.357 -7.144 -3.309 1.00 75.50 88 TYR A C 1
ATOM 659 O O . TYR A 1 88 ? -24.668 -6.283 -2.494 1.00 75.50 88 TYR A O 1
ATOM 667 N N . LEU A 1 89 ? -24.469 -6.962 -4.626 1.00 74.56 89 LEU A N 1
ATOM 668 C CA . LEU A 1 89 ? -25.004 -5.745 -5.242 1.00 74.56 89 LEU A CA 1
ATOM 669 C C . LEU A 1 89 ? -26.498 -5.851 -5.572 1.00 74.56 89 LEU A C 1
ATOM 671 O O . LEU A 1 89 ? -27.074 -4.881 -6.066 1.00 74.56 89 LEU A O 1
ATOM 675 N N . ALA A 1 90 ? -27.123 -7.008 -5.341 1.00 78.12 90 ALA A N 1
ATOM 676 C CA . ALA A 1 90 ? -28.563 -7.139 -5.473 1.00 78.12 90 ALA A CA 1
ATOM 677 C C . ALA A 1 90 ? -29.235 -6.351 -4.334 1.00 78.12 90 ALA A C 1
ATOM 679 O O . ALA A 1 90 ? -28.877 -6.550 -3.174 1.00 78.12 90 ALA A O 1
ATOM 680 N N . PRO A 1 91 ? -30.182 -5.446 -4.635 1.00 57.84 91 PRO A N 1
ATOM 681 C CA . PRO A 1 91 ? -30.936 -4.760 -3.596 1.00 57.84 91 PRO A CA 1
ATOM 682 C C . PRO A 1 91 ? -31.726 -5.789 -2.781 1.00 57.84 91 PRO A C 1
ATOM 684 O O . PRO A 1 91 ? -32.326 -6.697 -3.359 1.00 57.84 91 PRO A O 1
ATOM 687 N N . GLU A 1 92 ? -31.707 -5.654 -1.453 1.00 63.69 92 GLU A N 1
ATOM 688 C CA . GLU A 1 92 ? -32.532 -6.468 -0.559 1.00 63.69 92 GLU A CA 1
ATOM 689 C C . GLU A 1 92 ? -34.003 -6.264 -0.942 1.00 63.69 92 GLU A C 1
ATOM 691 O O . GLU A 1 92 ? -34.531 -5.154 -0.856 1.00 63.69 92 GLU A O 1
ATOM 696 N N . SER A 1 93 ? -34.627 -7.321 -1.461 1.00 54.28 93 SER A N 1
ATOM 697 C CA . SER A 1 93 ? -36.056 -7.378 -1.782 1.00 54.28 93 SER A CA 1
ATOM 698 C C . SER A 1 93 ? -36.883 -7.741 -0.563 1.00 54.28 93 SER A C 1
ATOM 700 O O . SER A 1 93 ? -36.465 -8.708 0.117 1.00 54.28 93 SER A O 1
#

pLDDT: mean 85.45, std 14.07, range [49.12, 97.94]